Protein AF-D9CGJ3-F1 (afdb_monomer_lite)

Organism: NCBI:txid795323

Secondary structure (DSSP, 8-state):
---------EEEEEEEEEEGGGTEEEEEEESSHHHHHHHHTSGGGT--S--EEEEEEEEEE-HHHHHHHHHHHHHHHHHTT-EEE-TTSPBP-GGG--HHHHHHHHHSPP----

Structure (mmCIF, N/CA/C/O backbone):
data_AF-D9CGJ3-F1
#
_entry.id   AF-D9CGJ3-F1
#
loop_
_atom_site.group_PDB
_atom_site.id
_atom_site.type_symbol
_atom_site.label_atom_id
_atom_site.label_alt_id
_atom_site.label_comp_id
_atom_site.label_asym_id
_atom_site.label_entity_id
_atom_site.label_seq_id
_atom_site.pdbx_PDB_ins_code
_atom_site.Cartn_x
_atom_site.Cartn_y
_atom_site.Cartn_z
_atom_site.occupancy
_atom_site.B_iso_or_equiv
_atom_site.auth_seq_id
_atom_site.auth_comp_id
_atom_site.auth_asym_id
_atom_site.auth_atom_id
_atom_site.pdbx_PDB_model_num
ATOM 1 N N . MET A 1 1 ? 3.063 17.540 -21.646 1.00 38.72 1 MET A N 1
ATOM 2 C CA . MET A 1 1 ? 3.500 17.102 -20.303 1.00 38.72 1 MET A CA 1
ATOM 3 C C . MET A 1 1 ? 3.580 15.590 -20.334 1.00 38.72 1 MET A C 1
ATOM 5 O O . MET A 1 1 ? 2.540 14.951 -20.397 1.00 38.72 1 MET A O 1
ATOM 9 N N . GLY A 1 2 ? 4.782 15.025 -20.447 1.00 41.25 2 GLY A N 1
ATOM 10 C CA . GLY A 1 2 ? 4.941 13.572 -20.467 1.00 41.25 2 GLY A CA 1
ATOM 11 C C . GLY A 1 2 ? 4.660 13.014 -19.078 1.00 41.25 2 GLY A C 1
ATOM 12 O O . GLY A 1 2 ? 5.292 13.446 -18.118 1.00 41.25 2 GLY A O 1
ATOM 13 N N . TYR A 1 3 ? 3.716 12.081 -18.968 1.00 48.19 3 TYR A N 1
ATOM 14 C CA . TYR A 1 3 ? 3.612 11.197 -17.810 1.00 48.19 3 TYR A CA 1
ATOM 15 C C . TYR A 1 3 ? 4.835 10.272 -17.839 1.00 48.19 3 TYR A C 1
ATOM 17 O O . TYR A 1 3 ? 4.793 9.177 -18.393 1.00 48.19 3 TYR A O 1
ATOM 25 N N . GLY A 1 4 ? 5.973 10.779 -17.368 1.00 53.62 4 GLY A N 1
ATOM 26 C CA . GLY A 1 4 ? 7.198 10.008 -17.252 1.00 53.62 4 GLY A CA 1
ATOM 27 C C . GLY A 1 4 ? 7.084 9.135 -16.020 1.00 53.62 4 GLY A C 1
ATOM 28 O O . GLY A 1 4 ? 7.260 9.636 -14.914 1.00 53.62 4 GLY A O 1
ATOM 29 N N . TRP A 1 5 ? 6.765 7.857 -16.215 1.00 58.47 5 TRP A N 1
ATOM 30 C CA . TRP A 1 5 ? 7.077 6.843 -15.215 1.00 58.47 5 TRP A CA 1
ATOM 31 C C . TRP A 1 5 ? 8.525 7.028 -14.786 1.00 58.47 5 TRP A C 1
ATOM 33 O O . TRP A 1 5 ? 9.410 7.213 -15.630 1.00 58.47 5 TRP A O 1
ATOM 43 N N . ASP A 1 6 ? 8.757 7.017 -13.479 1.00 68.44 6 ASP A N 1
ATOM 44 C CA . ASP A 1 6 ? 10.107 7.088 -12.963 1.00 68.44 6 ASP A CA 1
ATOM 45 C C . ASP A 1 6 ? 10.826 5.763 -13.258 1.00 68.44 6 ASP A C 1
ATOM 47 O O . ASP A 1 6 ? 10.720 4.780 -12.518 1.00 68.44 6 ASP A O 1
ATOM 51 N N . ASN A 1 7 ? 11.539 5.747 -14.385 1.00 80.31 7 ASN A N 1
ATOM 52 C CA . ASN A 1 7 ? 12.366 4.628 -14.831 1.00 80.31 7 ASN A CA 1
ATOM 53 C C . ASN A 1 7 ? 13.669 4.507 -14.020 1.00 80.31 7 ASN A C 1
ATOM 55 O O . ASN A 1 7 ? 14.497 3.652 -14.326 1.00 80.31 7 ASN A O 1
ATOM 59 N N . GLU A 1 8 ? 13.888 5.353 -13.008 1.00 90.62 8 GLU A N 1
ATOM 60 C CA . GLU A 1 8 ? 15.032 5.211 -12.118 1.00 90.62 8 GLU A CA 1
ATOM 61 C C . GLU A 1 8 ? 14.837 4.009 -11.189 1.00 90.62 8 GLU A C 1
ATOM 63 O O . GLU A 1 8 ? 13.850 3.893 -10.448 1.00 90.62 8 GLU A O 1
ATOM 68 N N . VAL A 1 9 ? 15.831 3.126 -11.217 1.00 93.50 9 VAL A N 1
ATOM 69 C CA . VAL A 1 9 ? 15.968 2.024 -10.274 1.00 93.50 9 VAL A CA 1
ATOM 70 C C . VAL A 1 9 ? 16.476 2.583 -8.949 1.00 93.50 9 VAL A C 1
ATOM 72 O O . VAL A 1 9 ? 17.584 3.110 -8.868 1.00 93.50 9 VAL A O 1
ATOM 75 N N . ARG A 1 10 ? 15.663 2.465 -7.899 1.00 95.06 10 ARG A N 1
ATOM 76 C CA . ARG A 1 10 ? 16.000 2.915 -6.542 1.00 95.06 10 ARG A CA 1
ATOM 77 C C . ARG A 1 10 ? 15.271 2.082 -5.497 1.00 95.06 10 ARG A C 1
ATOM 79 O O . ARG A 1 10 ? 14.408 1.279 -5.838 1.00 95.06 10 ARG A O 1
ATOM 86 N N . ASP A 1 11 ? 15.614 2.278 -4.227 1.00 97.62 11 ASP A N 1
ATOM 87 C CA . ASP A 1 11 ? 14.884 1.657 -3.124 1.00 97.62 11 ASP A CA 1
ATOM 88 C C . ASP A 1 11 ? 13.426 2.126 -3.111 1.00 97.62 11 ASP A C 1
ATOM 90 O O . ASP A 1 11 ? 13.131 3.312 -2.923 1.00 97.62 11 ASP A O 1
ATOM 94 N N . ARG A 1 12 ? 12.511 1.175 -3.282 1.00 97.56 12 ARG A N 1
ATOM 95 C CA . ARG A 1 12 ? 11.069 1.387 -3.184 1.00 97.56 12 ARG A CA 1
ATOM 96 C C . ARG A 1 12 ? 10.488 0.425 -2.168 1.00 97.56 12 ARG A C 1
ATOM 98 O O . ARG A 1 12 ? 10.947 -0.703 -2.013 1.00 97.56 12 ARG A O 1
ATOM 105 N N . TYR A 1 13 ? 9.469 0.889 -1.463 1.00 98.19 13 TYR A N 1
ATOM 106 C CA . TYR A 1 13 ? 8.887 0.182 -0.335 1.00 98.19 13 TYR A CA 1
ATOM 107 C C . TYR A 1 13 ? 7.390 0.019 -0.530 1.00 98.19 13 TYR A C 1
ATOM 109 O O . TYR A 1 13 ? 6.729 0.979 -0.924 1.00 98.19 13 TYR A O 1
ATOM 117 N N . ILE A 1 14 ? 6.853 -1.146 -0.163 1.00 98.31 14 ILE A N 1
ATOM 118 C CA . ILE A 1 14 ? 5.412 -1.327 0.046 1.00 98.31 14 ILE A CA 1
ATOM 119 C C . ILE A 1 14 ? 5.109 -1.163 1.528 1.00 98.31 14 ILE A C 1
ATOM 121 O O . ILE A 1 14 ? 5.775 -1.753 2.386 1.00 98.31 14 ILE A O 1
ATOM 125 N N . TYR A 1 15 ? 4.073 -0.387 1.827 1.00 98.00 15 TYR A N 1
ATOM 126 C CA . TYR A 1 15 ? 3.523 -0.253 3.165 1.00 98.00 15 TYR A CA 1
ATOM 127 C C . TYR A 1 15 ? 2.013 -0.503 3.177 1.00 98.00 15 TYR A C 1
ATOM 129 O O . TYR A 1 15 ? 1.301 -0.238 2.206 1.00 98.00 15 TYR A O 1
ATOM 137 N N . LEU A 1 16 ? 1.540 -1.001 4.315 1.00 97.88 16 LEU A N 1
ATOM 138 C CA . LEU A 1 16 ? 0.144 -1.260 4.632 1.00 97.88 16 LEU A CA 1
ATOM 139 C C . LEU A 1 16 ? -0.321 -0.278 5.705 1.00 97.88 16 LEU A C 1
ATOM 141 O O . LEU A 1 16 ? 0.425 0.006 6.643 1.00 97.88 16 LEU A O 1
ATOM 145 N N . LEU A 1 17 ? -1.559 0.199 5.595 1.00 96.56 17 LEU A N 1
ATOM 146 C CA . LEU A 1 17 ? -2.282 0.877 6.671 1.00 96.56 17 LEU A CA 1
ATOM 147 C C . LEU A 1 17 ? -3.535 0.053 6.981 1.00 96.56 17 LEU A C 1
ATOM 149 O O . LEU A 1 17 ? -4.477 0.053 6.188 1.00 96.56 17 LEU A O 1
ATOM 153 N N . ALA A 1 18 ? -3.534 -0.680 8.094 1.00 96.69 18 ALA A N 1
ATOM 154 C CA . ALA A 1 18 ? -4.659 -1.528 8.479 1.00 96.69 18 ALA A CA 1
ATOM 155 C C . ALA A 1 18 ? -5.634 -0.795 9.406 1.00 96.69 18 ALA A C 1
ATOM 157 O O . ALA A 1 18 ? -5.25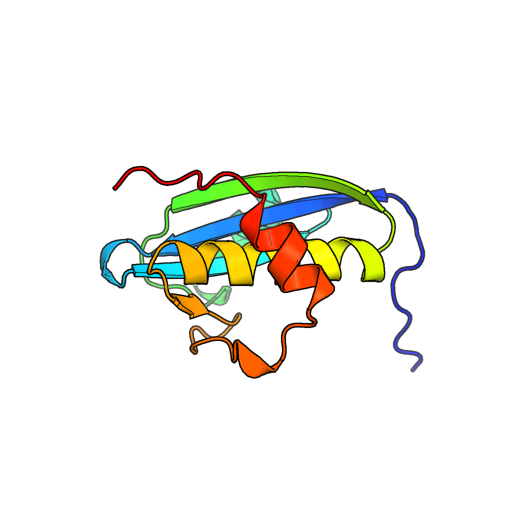9 -0.335 10.485 1.00 96.69 18 ALA A O 1
ATOM 158 N N . PHE A 1 19 ? -6.898 -0.745 8.998 1.00 95.38 19 PHE A N 1
ATOM 159 C CA . PHE A 1 19 ? -8.022 -0.170 9.730 1.00 95.38 19 PHE A CA 1
ATOM 160 C C . PHE A 1 19 ? -8.831 -1.302 10.370 1.00 95.38 19 PHE A C 1
ATOM 162 O O . PHE A 1 19 ? -9.777 -1.833 9.780 1.00 95.38 19 PHE A O 1
ATOM 169 N N . ALA A 1 20 ? -8.430 -1.705 11.579 1.00 92.75 20 ALA A N 1
ATOM 170 C CA . ALA A 1 20 ? -8.910 -2.941 12.200 1.00 92.75 20 ALA A CA 1
ATOM 171 C C . ALA A 1 20 ? -10.425 -2.987 12.425 1.00 92.75 20 ALA A C 1
ATOM 173 O O . ALA A 1 20 ? -11.058 -3.987 12.096 1.00 92.75 20 ALA A O 1
ATOM 174 N N . ALA A 1 21 ? -11.020 -1.881 12.878 1.00 92.44 21 ALA A N 1
ATOM 175 C CA . ALA A 1 21 ? -12.461 -1.794 13.116 1.00 92.44 21 ALA A CA 1
ATOM 176 C C . ALA A 1 21 ? -13.306 -2.051 11.852 1.00 92.44 21 ALA A C 1
ATOM 178 O O . ALA A 1 21 ? -14.437 -2.514 11.955 1.00 92.44 21 ALA A O 1
ATOM 179 N N . LYS A 1 22 ? -12.757 -1.768 10.663 1.00 93.88 22 LYS A N 1
ATOM 180 C CA . LYS A 1 22 ? -13.450 -1.896 9.371 1.00 93.88 22 LYS A CA 1
ATOM 181 C C . LYS A 1 22 ? -13.000 -3.116 8.562 1.00 93.88 22 LYS A C 1
ATOM 183 O O . LYS A 1 22 ? -13.545 -3.355 7.490 1.00 93.88 22 LYS A O 1
ATOM 188 N N . ARG A 1 23 ? -11.992 -3.867 9.035 1.00 95.50 23 ARG A N 1
ATOM 189 C CA . ARG A 1 23 ? -11.283 -4.912 8.265 1.00 95.50 23 ARG A CA 1
ATOM 190 C C . ARG A 1 23 ? -10.847 -4.430 6.873 1.00 95.50 23 ARG A C 1
ATOM 192 O O . ARG A 1 23 ? -10.994 -5.134 5.872 1.00 95.50 23 ARG A O 1
ATOM 199 N N . GLN A 1 24 ? -10.310 -3.213 6.813 1.00 96.94 24 GLN A N 1
ATOM 200 C CA . GLN A 1 24 ? -9.831 -2.579 5.583 1.00 96.94 24 GLN A CA 1
ATOM 201 C C . GLN A 1 24 ? -8.318 -2.367 5.625 1.00 96.94 24 GLN A C 1
ATOM 203 O O . GLN A 1 24 ? -7.763 -2.088 6.688 1.00 96.94 24 GLN A O 1
ATOM 208 N N . VAL A 1 25 ? -7.646 -2.471 4.476 1.00 97.69 25 VAL A N 1
ATOM 209 C CA . VAL A 1 25 ? -6.216 -2.147 4.351 1.00 97.69 25 VAL A CA 1
ATOM 210 C C . VAL A 1 25 ? -5.972 -1.261 3.141 1.00 97.69 25 VAL A C 1
ATOM 212 O O . VAL A 1 25 ? -6.298 -1.628 2.014 1.00 97.69 25 VAL A O 1
ATOM 215 N N . TYR A 1 26 ? -5.328 -0.119 3.357 1.00 97.56 26 TYR A N 1
ATOM 216 C CA . TYR A 1 26 ? -4.716 0.631 2.267 1.00 97.56 26 TYR A CA 1
ATOM 217 C C . TYR A 1 26 ? -3.319 0.070 1.980 1.00 97.56 26 TYR A C 1
ATOM 219 O O . TYR A 1 26 ? -2.511 -0.086 2.897 1.00 97.56 26 TYR A O 1
ATOM 227 N N . VAL A 1 27 ? -3.032 -0.202 0.707 1.00 98.12 27 VAL A N 1
ATOM 228 C CA . VAL A 1 27 ? -1.712 -0.631 0.218 1.00 98.12 27 VAL A CA 1
ATOM 229 C C . VAL A 1 27 ? -1.143 0.483 -0.645 1.00 98.12 27 VAL A C 1
ATOM 231 O O . VAL A 1 27 ? -1.800 0.911 -1.600 1.00 98.12 27 VAL A O 1
ATOM 234 N N . GLY A 1 28 ? 0.069 0.931 -0.330 1.00 96.50 28 GLY A N 1
ATOM 235 C CA . GLY A 1 28 ? 0.759 1.929 -1.137 1.00 96.50 28 GLY A CA 1
ATOM 236 C C . GLY A 1 28 ? 2.256 1.692 -1.233 1.00 96.50 28 GLY A C 1
ATOM 237 O O . GLY A 1 28 ? 2.854 1.024 -0.389 1.00 96.50 28 GLY A O 1
ATOM 238 N N . GLN A 1 29 ? 2.851 2.302 -2.253 1.00 96.50 29 GLN A N 1
ATOM 239 C CA . GLN A 1 29 ? 4.294 2.339 -2.458 1.00 96.50 29 GLN A CA 1
ATOM 240 C C . GLN A 1 29 ? 4.894 3.735 -2.217 1.00 96.50 29 GLN A C 1
ATOM 242 O O . GLN A 1 29 ? 4.198 4.755 -2.275 1.00 96.50 29 GLN A O 1
ATOM 247 N N . SER A 1 30 ? 6.170 3.789 -1.832 1.00 96.25 30 SER A N 1
ATOM 248 C CA . SER A 1 30 ? 6.932 5.033 -1.646 1.00 96.25 30 SER A CA 1
ATOM 249 C C . SER A 1 30 ? 8.434 4.753 -1.626 1.00 96.25 30 SER A C 1
ATOM 251 O O . SER A 1 30 ? 8.862 3.683 -1.204 1.00 96.25 30 SER A O 1
ATOM 253 N N . VAL A 1 31 ? 9.237 5.750 -1.987 1.00 96.50 31 VAL A N 1
ATOM 254 C CA . VAL A 1 31 ? 10.699 5.767 -1.763 1.00 96.50 31 VAL A CA 1
ATOM 255 C C . VAL A 1 31 ? 11.059 6.189 -0.327 1.00 96.50 31 VAL A C 1
ATOM 257 O O . VAL A 1 31 ? 12.151 5.925 0.156 1.00 96.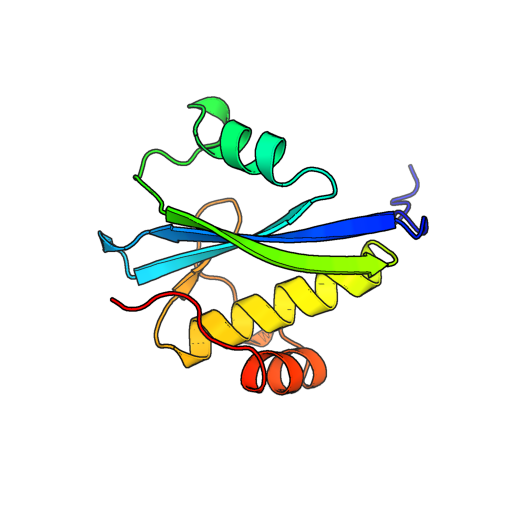50 31 VAL A O 1
ATOM 260 N N . ASP A 1 32 ? 10.113 6.825 0.375 1.00 96.69 32 ASP A N 1
ATOM 261 C CA . ASP A 1 32 ? 10.201 7.212 1.789 1.00 96.69 32 ASP A CA 1
ATOM 262 C C . ASP A 1 32 ? 8.865 6.862 2.477 1.00 96.69 32 ASP A C 1
ATOM 264 O O . ASP A 1 32 ? 7.925 7.678 2.498 1.00 96.69 32 ASP A O 1
ATOM 268 N N . PRO A 1 33 ? 8.699 5.613 2.953 1.00 96.25 33 PRO A N 1
ATOM 269 C CA . PRO A 1 33 ? 7.440 5.162 3.538 1.00 96.25 33 PRO A CA 1
ATOM 270 C C . PRO A 1 33 ? 7.143 5.871 4.861 1.00 96.25 33 PRO A C 1
ATOM 272 O O . PRO A 1 33 ? 5.990 6.198 5.125 1.00 96.25 33 PRO A O 1
ATOM 275 N N . ILE A 1 34 ? 8.160 6.197 5.666 1.00 95.00 34 ILE A N 1
ATOM 276 C CA . ILE A 1 34 ? 7.973 6.849 6.969 1.00 95.00 34 ILE A CA 1
ATOM 277 C C . ILE A 1 34 ? 7.362 8.238 6.796 1.00 95.00 34 ILE A C 1
ATOM 279 O O . ILE A 1 34 ? 6.379 8.573 7.466 1.00 95.00 34 ILE A O 1
ATOM 283 N N . ARG A 1 35 ? 7.891 9.047 5.870 1.00 95.81 35 ARG A N 1
ATOM 284 C CA . ARG A 1 35 ? 7.312 10.358 5.550 1.00 95.81 35 ARG A CA 1
ATOM 285 C C . ARG A 1 35 ? 5.895 10.224 5.002 1.00 95.81 35 ARG A C 1
ATOM 287 O O . ARG A 1 35 ? 5.019 10.993 5.400 1.00 95.81 35 ARG A O 1
ATOM 294 N N . ARG A 1 36 ? 5.645 9.246 4.123 1.00 94.69 36 ARG A N 1
ATOM 295 C CA . ARG A 1 36 ? 4.325 9.048 3.506 1.00 94.69 36 ARG A CA 1
ATOM 296 C C . ARG A 1 36 ? 3.272 8.604 4.524 1.00 94.69 36 ARG A C 1
ATOM 298 O O . ARG A 1 36 ? 2.207 9.212 4.584 1.00 94.69 36 ARG A O 1
ATOM 305 N N . ILE A 1 37 ? 3.593 7.651 5.395 1.00 94.62 37 ILE A N 1
ATOM 306 C CA . ILE A 1 37 ? 2.738 7.210 6.508 1.00 94.62 37 ILE A CA 1
ATOM 307 C C . ILE A 1 37 ? 2.410 8.385 7.438 1.00 94.62 37 ILE A C 1
ATOM 309 O O . ILE A 1 37 ? 1.253 8.578 7.808 1.00 94.62 37 ILE A O 1
ATOM 313 N N . LYS A 1 38 ? 3.402 9.220 7.783 1.00 92.69 38 LYS A N 1
ATOM 314 C CA . LYS A 1 38 ? 3.167 10.437 8.580 1.00 92.69 38 LYS A CA 1
ATOM 315 C C . LYS A 1 38 ? 2.229 11.421 7.879 1.00 92.69 38 LYS A C 1
ATOM 317 O O . LYS A 1 38 ? 1.441 12.071 8.556 1.00 92.69 38 LYS A O 1
ATOM 322 N N . SER A 1 39 ? 2.303 11.541 6.551 1.00 92.19 39 SER A N 1
ATOM 323 C CA . SER A 1 39 ? 1.418 12.434 5.792 1.00 92.19 39 SER A CA 1
ATOM 324 C C . SER A 1 39 ? -0.048 11.996 5.835 1.00 92.19 39 SER A C 1
ATOM 326 O O . SER A 1 39 ? -0.914 12.855 5.953 1.00 92.19 39 SER A O 1
ATOM 328 N N . HIS A 1 40 ? -0.313 10.684 5.854 1.00 90.69 40 HIS A N 1
ATOM 329 C CA . HIS A 1 40 ? -1.668 10.131 5.976 1.00 90.69 40 HIS A CA 1
ATOM 330 C C . HIS A 1 40 ? -2.322 10.432 7.326 1.00 90.69 40 HIS A C 1
ATOM 332 O O . HIS A 1 40 ? -3.533 10.566 7.387 1.00 90.69 40 HIS A O 1
ATOM 338 N N . ARG A 1 41 ? -1.531 10.594 8.397 1.00 86.88 41 ARG A N 1
ATOM 339 C CA . ARG A 1 41 ? -2.037 10.951 9.739 1.00 86.88 41 ARG A CA 1
ATOM 340 C C . ARG A 1 41 ? -2.444 12.415 9.885 1.00 86.88 41 ARG A C 1
ATOM 342 O O . ARG A 1 41 ? -3.010 12.789 10.906 1.00 86.88 41 ARG A O 1
ATOM 349 N N . ARG A 1 42 ? -2.049 13.280 8.949 1.00 86.50 42 ARG A N 1
ATOM 350 C CA . ARG A 1 42 ? -2.414 14.700 9.009 1.00 86.50 42 ARG A CA 1
ATOM 351 C C . ARG A 1 42 ? -3.867 14.850 8.554 1.00 86.50 42 ARG A C 1
ATOM 353 O O . ARG A 1 42 ? -4.269 14.092 7.679 1.00 86.50 42 ARG A O 1
ATOM 360 N N . PRO A 1 43 ? -4.608 15.876 9.012 1.00 77.25 43 PRO A N 1
ATOM 361 C CA . PRO A 1 43 ? -5.955 16.151 8.498 1.00 77.25 43 PRO A CA 1
ATOM 362 C C . PRO A 1 43 ? -5.994 16.281 6.966 1.00 77.25 43 PRO A C 1
ATOM 364 O O . PRO A 1 43 ? -6.912 15.811 6.309 1.00 77.25 43 PRO A O 1
ATOM 367 N N . SER A 1 44 ? -4.932 16.832 6.364 1.00 77.56 44 SER A N 1
ATOM 368 C CA . SER A 1 44 ? -4.788 16.925 4.904 1.00 77.56 44 SER A CA 1
ATOM 369 C C . SER A 1 44 ? -4.551 15.581 4.198 1.00 77.56 44 SER A C 1
ATOM 371 O O . SER A 1 44 ? -4.541 15.533 2.974 1.00 77.56 44 SER A O 1
ATOM 373 N N . GLY A 1 45 ? -4.259 14.517 4.948 1.00 70.69 45 GLY A N 1
ATOM 374 C CA . GLY A 1 45 ? -4.073 13.153 4.458 1.00 70.69 45 GLY A CA 1
ATOM 375 C C . GLY A 1 45 ? -5.385 12.394 4.257 1.00 70.69 45 GLY A C 1
ATOM 376 O O . GLY A 1 45 ? -5.364 11.367 3.590 1.00 70.69 45 GLY A O 1
ATOM 377 N N . GLY A 1 46 ? -6.503 12.906 4.787 1.00 76.81 46 GLY A N 1
ATOM 378 C CA . GLY A 1 46 ? -7.849 12.383 4.533 1.00 76.81 46 GLY A CA 1
ATOM 379 C C . GLY A 1 46 ? -8.217 11.099 5.282 1.00 76.81 46 GLY A C 1
ATOM 380 O O . GLY A 1 46 ? -9.261 10.523 4.990 1.00 76.81 46 GLY A O 1
ATOM 381 N N . TRP A 1 47 ? -7.390 10.648 6.230 1.00 85.38 47 TRP A N 1
ATOM 382 C CA . TRP A 1 47 ? -7.662 9.468 7.052 1.00 85.38 47 TRP A CA 1
ATOM 383 C C . TRP A 1 47 ? -7.905 9.874 8.505 1.00 85.38 47 TRP A C 1
ATOM 385 O O . TRP A 1 47 ? -6.956 10.120 9.249 1.00 85.38 47 TRP A O 1
ATOM 395 N N . ASP A 1 48 ? -9.175 9.920 8.904 1.00 81.38 48 ASP A N 1
ATOM 396 C CA . ASP A 1 48 ? -9.573 10.261 10.278 1.00 81.38 48 ASP A CA 1
ATOM 397 C C . ASP A 1 48 ? -9.573 9.041 11.215 1.00 81.38 48 ASP A C 1
ATOM 399 O O . ASP A 1 48 ? -9.455 9.178 12.434 1.00 81.38 48 ASP A O 1
ATOM 403 N N . ASP A 1 49 ? -9.675 7.831 10.660 1.00 87.31 49 ASP A N 1
ATOM 404 C CA . ASP A 1 49 ? -9.671 6.597 11.442 1.00 87.31 49 ASP A CA 1
ATOM 405 C C . ASP A 1 49 ? -8.253 6.19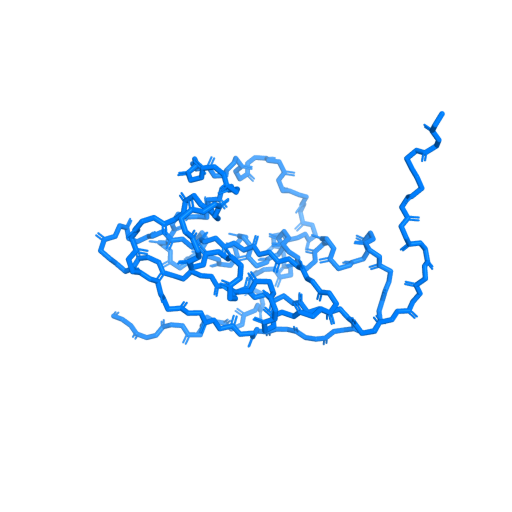9 11.894 1.00 87.31 49 ASP A C 1
ATOM 407 O O . ASP A 1 49 ? -7.285 6.327 11.133 1.00 87.31 49 ASP A O 1
ATOM 411 N N . PRO A 1 50 ? -8.104 5.617 13.099 1.00 90.75 50 PRO A N 1
ATOM 412 C CA . PRO A 1 50 ? -6.838 5.041 13.523 1.00 90.75 50 PRO A CA 1
ATOM 413 C C . PRO A 1 50 ? -6.458 3.843 12.642 1.00 90.75 50 PRO A C 1
ATOM 415 O O . PRO A 1 50 ? -7.271 2.957 12.372 1.00 90.75 50 PRO A O 1
ATOM 418 N N . PHE A 1 51 ? -5.184 3.785 12.254 1.00 94.25 51 PHE A N 1
ATOM 419 C CA . PHE A 1 51 ? -4.619 2.680 11.482 1.00 94.25 51 PHE A CA 1
ATOM 420 C C . PHE A 1 51 ? -3.297 2.175 12.061 1.00 94.25 51 PHE A C 1
ATOM 422 O O . PHE A 1 51 ? -2.519 2.930 12.655 1.00 94.25 51 PHE A O 1
ATOM 429 N N . LEU A 1 52 ? -3.016 0.894 11.817 1.00 95.19 52 LEU A N 1
ATOM 430 C CA . LEU A 1 52 ? -1.737 0.246 12.095 1.00 95.19 52 LEU A CA 1
ATOM 431 C C . LEU A 1 52 ? -0.858 0.292 10.834 1.00 95.19 52 LEU A C 1
ATOM 433 O O . LEU A 1 52 ? -1.178 -0.385 9.853 1.00 95.19 52 LEU A O 1
ATOM 437 N N . PRO A 1 53 ? 0.217 1.102 10.811 1.00 95.88 53 PRO A N 1
ATOM 438 C CA . PRO A 1 53 ? 1.119 1.158 9.672 1.00 95.88 53 PRO A CA 1
ATOM 439 C C . PRO A 1 53 ? 2.185 0.061 9.746 1.00 95.88 53 PRO A C 1
ATOM 441 O O . PRO A 1 53 ? 2.765 -0.167 10.807 1.00 95.88 53 PRO A O 1
ATOM 444 N N . LEU A 1 54 ? 2.511 -0.549 8.609 1.00 96.56 54 LEU A N 1
ATOM 445 C CA . LEU A 1 54 ? 3.599 -1.520 8.509 1.00 96.56 54 LEU A CA 1
ATOM 446 C C . LEU A 1 54 ? 4.285 -1.439 7.144 1.00 96.56 54 LEU A C 1
ATOM 448 O O . LEU A 1 54 ? 3.613 -1.428 6.119 1.00 96.56 54 LEU A O 1
ATOM 452 N N . VAL A 1 55 ? 5.618 -1.414 7.120 1.00 97.69 55 VAL A N 1
ATOM 453 C CA . VAL A 1 55 ? 6.399 -1.609 5.887 1.00 97.69 55 VAL A CA 1
ATOM 454 C C . VAL A 1 55 ? 6.619 -3.105 5.709 1.00 97.69 55 VAL A C 1
ATOM 456 O O . VAL A 1 55 ? 7.129 -3.756 6.615 1.00 97.69 55 VAL A O 1
ATOM 459 N N . VAL A 1 56 ? 6.215 -3.646 4.563 1.00 97.25 56 VAL A N 1
ATOM 460 C CA . VAL A 1 56 ? 6.149 -5.100 4.328 1.00 97.25 56 VAL A CA 1
ATOM 461 C C . VAL A 1 56 ? 7.062 -5.580 3.210 1.00 97.25 56 VAL A C 1
ATOM 463 O O . VAL A 1 56 ? 7.294 -6.777 3.062 1.00 97.25 56 VAL A O 1
ATOM 466 N N . HIS A 1 57 ? 7.580 -4.657 2.405 1.00 96.44 57 HIS A N 1
ATOM 467 C CA . HIS A 1 57 ? 8.439 -4.994 1.284 1.00 96.44 57 HIS A CA 1
ATOM 468 C C . HIS A 1 57 ? 9.403 -3.851 0.984 1.00 96.44 57 HIS A C 1
ATOM 470 O O . HIS A 1 57 ? 9.038 -2.682 1.133 1.00 96.44 57 HIS A O 1
ATOM 476 N N . ARG A 1 58 ? 10.606 -4.202 0.535 1.00 97.25 58 ARG A N 1
ATOM 477 C CA . ARG A 1 58 ? 11.613 -3.299 -0.022 1.00 97.25 58 ARG A CA 1
ATOM 478 C C . ARG A 1 58 ? 12.212 -3.994 -1.233 1.00 97.25 58 ARG A C 1
ATOM 480 O O . ARG A 1 58 ? 12.610 -5.146 -1.110 1.00 97.25 58 ARG A O 1
ATOM 487 N N . GLU A 1 59 ? 12.306 -3.278 -2.341 1.00 96.62 59 GLU A N 1
ATOM 488 C CA . GLU A 1 59 ? 12.914 -3.772 -3.572 1.00 96.62 59 GLU A CA 1
ATOM 489 C C . GLU A 1 59 ? 13.656 -2.633 -4.273 1.00 96.62 59 GLU A C 1
ATOM 491 O O . GLU A 1 59 ? 13.209 -1.480 -4.239 1.00 96.62 59 GLU A O 1
ATOM 496 N N . GLN A 1 60 ? 14.779 -2.948 -4.915 1.00 97.06 60 GLN A N 1
ATOM 497 C CA . GLN A 1 60 ? 15.498 -1.990 -5.748 1.00 97.06 60 GLN A CA 1
ATOM 498 C C . GLN A 1 60 ? 14.988 -2.116 -7.185 1.00 97.06 60 GLN A C 1
ATOM 500 O O . GLN A 1 60 ? 15.409 -2.992 -7.933 1.00 97.06 60 GLN A O 1
ATOM 505 N N . CYS A 1 61 ? 14.054 -1.250 -7.570 1.00 95.44 61 CYS A N 1
ATOM 506 C CA . CYS A 1 61 ? 13.337 -1.392 -8.836 1.00 95.44 61 CYS A CA 1
ATOM 507 C C . CYS A 1 61 ? 12.799 -0.056 -9.363 1.00 95.44 61 CYS A C 1
ATOM 509 O O . CYS A 1 61 ? 12.914 0.999 -8.725 1.00 95.44 61 CYS A O 1
ATOM 511 N N . THR A 1 62 ? 12.226 -0.096 -10.560 1.00 95.00 62 THR A N 1
ATOM 512 C CA . THR A 1 62 ? 11.485 1.012 -11.170 1.00 95.00 62 THR A CA 1
ATOM 513 C C . THR A 1 62 ? 10.099 1.177 -10.545 1.00 95.00 62 THR A C 1
ATOM 515 O O . THR A 1 62 ? 9.600 0.320 -9.810 1.00 95.00 62 THR A O 1
ATOM 518 N N . GLU A 1 63 ? 9.439 2.296 -10.841 1.00 92.56 63 GLU A N 1
ATOM 519 C CA . GLU A 1 63 ? 8.070 2.525 -10.375 1.00 92.56 63 GLU A CA 1
ATOM 520 C C . GLU A 1 63 ? 7.066 1.509 -10.949 1.00 92.56 63 GLU A C 1
ATOM 522 O O . GLU A 1 63 ? 6.161 1.057 -10.246 1.00 92.56 63 GLU A O 1
ATOM 527 N N . ALA A 1 64 ? 7.244 1.113 -12.211 1.00 91.12 64 ALA A N 1
ATOM 528 C CA . ALA A 1 64 ? 6.374 0.140 -12.863 1.00 91.12 64 ALA A CA 1
ATOM 529 C C . ALA A 1 64 ? 6.476 -1.247 -12.208 1.00 91.12 64 ALA A C 1
ATOM 531 O O . ALA A 1 64 ? 5.464 -1.919 -12.019 1.00 91.12 64 ALA A O 1
ATOM 532 N N . GLU A 1 65 ? 7.686 -1.655 -11.821 1.00 92.38 65 GLU A N 1
ATOM 533 C CA . GLU A 1 65 ? 7.927 -2.939 -11.160 1.00 92.38 65 GLU A CA 1
ATOM 534 C C . GLU A 1 65 ? 7.351 -2.963 -9.743 1.00 92.38 65 GLU A C 1
ATOM 536 O O . GLU A 1 65 ? 6.647 -3.909 -9.391 1.00 92.38 65 GLU A O 1
ATOM 541 N N . ILE A 1 66 ? 7.565 -1.916 -8.932 1.00 95.44 66 ILE A N 1
ATOM 542 C CA . ILE A 1 66 ? 7.013 -1.896 -7.566 1.00 95.44 66 ILE A CA 1
ATOM 543 C C . ILE A 1 66 ? 5.476 -1.870 -7.561 1.00 95.44 66 ILE A C 1
ATOM 545 O O . ILE A 1 66 ? 4.851 -2.389 -6.635 1.00 95.44 66 ILE A O 1
ATOM 549 N N . MET A 1 67 ? 4.846 -1.316 -8.601 1.00 94.38 67 MET A N 1
ATOM 550 C CA . MET A 1 67 ? 3.388 -1.321 -8.744 1.00 94.38 67 MET A CA 1
ATOM 551 C C . MET A 1 67 ? 2.826 -2.749 -8.845 1.00 94.38 67 MET A C 1
ATOM 553 O O . MET A 1 67 ? 1.749 -3.025 -8.314 1.00 94.38 67 MET A O 1
ATOM 557 N N . ASP A 1 68 ? 3.566 -3.688 -9.440 1.00 93.94 68 ASP A N 1
ATOM 558 C CA . ASP A 1 68 ? 3.165 -5.098 -9.448 1.00 93.94 68 ASP A CA 1
ATOM 559 C C . ASP A 1 68 ? 3.192 -5.728 -8.056 1.00 93.94 68 ASP A C 1
ATOM 561 O O . ASP A 1 68 ? 2.316 -6.531 -7.720 1.00 93.94 68 ASP A O 1
ATOM 565 N N . PHE A 1 69 ? 4.139 -5.323 -7.210 1.00 96.31 69 PHE A N 1
ATOM 566 C CA . PHE A 1 69 ? 4.144 -5.721 -5.805 1.00 96.31 69 PHE A CA 1
ATOM 567 C C . PHE A 1 69 ? 2.989 -5.080 -5.033 1.00 96.31 69 PHE A C 1
ATOM 569 O O . PHE A 1 69 ? 2.360 -5.761 -4.225 1.00 96.31 69 PHE A O 1
ATOM 576 N N . GLU A 1 70 ? 2.652 -3.815 -5.296 1.00 97.44 70 GLU A N 1
ATOM 577 C CA . GLU A 1 70 ? 1.479 -3.159 -4.701 1.00 97.44 70 GLU A CA 1
ATOM 578 C C . GLU A 1 70 ? 0.193 -3.942 -5.014 1.00 97.44 70 GLU A C 1
ATOM 580 O O . GLU A 1 70 ? -0.602 -4.238 -4.118 1.00 97.44 70 GLU A O 1
ATOM 585 N N . TYR A 1 71 ? 0.012 -4.354 -6.270 1.00 97.56 71 TYR A N 1
ATOM 586 C CA . TYR A 1 71 ? -1.109 -5.1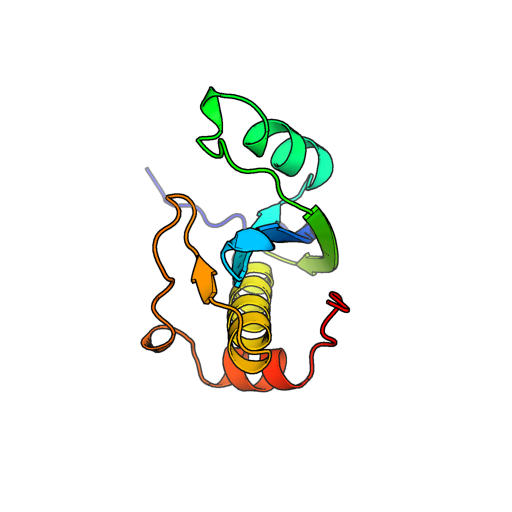92 -6.692 1.00 97.56 71 TYR A CA 1
ATOM 587 C C . TYR A 1 71 ? -1.091 -6.589 -6.064 1.00 97.56 71 TYR A C 1
ATOM 589 O O . TYR A 1 71 ? -2.140 -7.071 -5.629 1.00 97.56 71 TYR A O 1
ATOM 597 N N . ALA A 1 72 ? 0.077 -7.222 -5.954 1.00 97.94 72 ALA A N 1
ATOM 598 C CA . ALA A 1 72 ? 0.211 -8.504 -5.268 1.00 97.94 72 ALA A CA 1
ATOM 599 C C . ALA A 1 72 ? -0.181 -8.407 -3.786 1.00 97.94 72 ALA A C 1
ATOM 601 O O . ALA A 1 72 ? -0.907 -9.260 -3.276 1.00 97.94 72 ALA A O 1
ATOM 602 N N . TRP A 1 73 ? 0.214 -7.331 -3.104 1.00 98.31 73 TRP A N 1
ATOM 603 C CA . TRP A 1 73 ? -0.181 -7.081 -1.719 1.00 98.31 73 TRP A CA 1
ATOM 604 C C . TRP A 1 73 ? -1.680 -6.805 -1.575 1.00 98.31 73 TRP A C 1
ATOM 606 O O . TRP A 1 73 ? -2.292 -7.307 -0.635 1.00 98.31 73 TRP A O 1
ATOM 616 N N . ARG A 1 74 ? -2.319 -6.094 -2.517 1.00 98.44 74 ARG A N 1
ATOM 617 C CA . ARG A 1 74 ? -3.791 -5.952 -2.527 1.00 98.44 74 ARG A CA 1
ATOM 618 C C . ARG A 1 74 ? -4.497 -7.300 -2.656 1.00 98.44 74 ARG A C 1
ATOM 620 O O . ARG A 1 74 ? -5.493 -7.532 -1.975 1.00 98.44 74 ARG A O 1
ATOM 627 N N . TRP A 1 75 ? -3.979 -8.198 -3.494 1.00 98.38 75 TRP A N 1
ATOM 628 C CA . TRP A 1 75 ? -4.507 -9.560 -3.585 1.00 98.38 75 TRP A CA 1
ATOM 629 C C . TRP A 1 75 ? -4.306 -10.343 -2.286 1.00 98.38 75 TRP A C 1
ATOM 631 O O . TRP A 1 75 ? -5.241 -10.979 -1.810 1.00 98.38 75 TRP A O 1
ATOM 641 N N . ASN A 1 76 ? -3.127 -10.248 -1.671 1.00 98.25 76 ASN A N 1
ATOM 642 C CA . ASN A 1 76 ? -2.843 -10.902 -0.396 1.00 98.25 76 ASN A CA 1
ATOM 643 C C . ASN A 1 76 ? -3.795 -10.432 0.722 1.00 98.25 76 ASN A C 1
ATOM 645 O O . ASN A 1 76 ? -4.338 -11.266 1.443 1.00 98.25 76 ASN A O 1
ATOM 649 N N . VAL A 1 77 ? -4.079 -9.125 0.803 1.00 97.94 77 VAL A N 1
ATOM 650 C CA . VAL A 1 77 ? -5.104 -8.551 1.699 1.00 97.94 77 VAL A CA 1
ATOM 651 C C . VAL A 1 77 ? -6.465 -9.218 1.470 1.00 97.94 77 VAL A C 1
ATOM 653 O O . VAL A 1 77 ? -7.102 -9.673 2.420 1.00 97.94 77 VAL A O 1
ATOM 656 N N . HIS A 1 78 ? -6.899 -9.311 0.210 1.00 97.94 78 HIS A N 1
ATOM 657 C CA . HIS A 1 78 ? -8.171 -9.937 -0.147 1.00 97.94 78 HIS A CA 1
ATO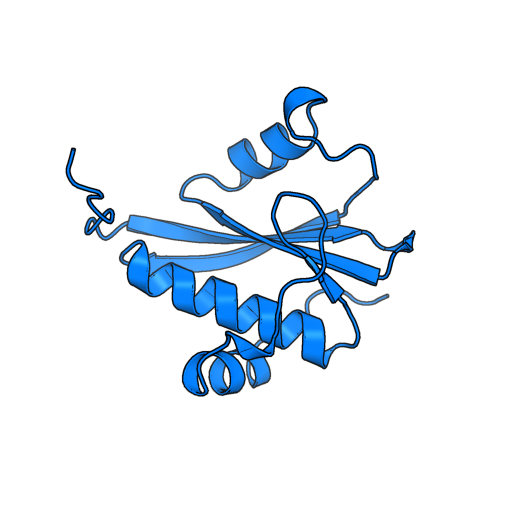M 658 C C . HIS A 1 78 ? -8.237 -11.415 0.268 1.00 97.94 78 HIS A C 1
ATOM 660 O O . HIS A 1 78 ? -9.221 -11.831 0.882 1.00 97.94 78 HIS A O 1
ATOM 666 N N . LEU A 1 79 ? -7.180 -12.192 0.004 1.00 97.44 79 LEU A N 1
ATOM 667 C CA . LEU A 1 79 ? -7.103 -13.611 0.377 1.00 97.44 79 LEU A CA 1
ATOM 668 C C . LEU A 1 79 ? -7.255 -13.848 1.886 1.00 97.44 79 LE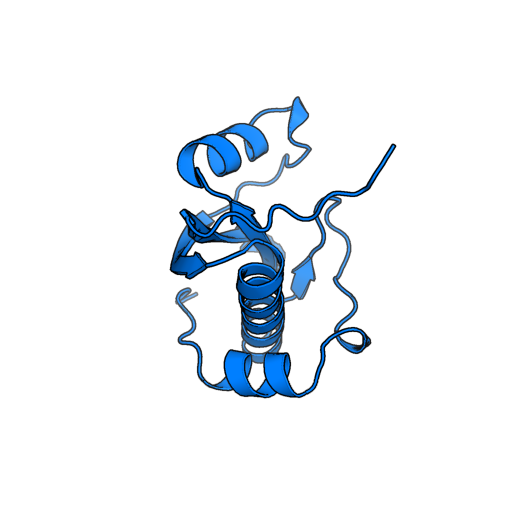U A C 1
ATOM 670 O O . LEU A 1 79 ? -7.791 -14.876 2.289 1.00 97.44 79 LEU A O 1
ATOM 674 N N . HIS A 1 80 ? -6.834 -12.894 2.718 1.00 96.94 80 HIS A N 1
ATOM 675 C CA . HIS A 1 80 ? -6.926 -12.994 4.177 1.00 96.94 80 HIS A CA 1
ATOM 676 C C . HIS A 1 80 ? -8.242 -12.427 4.742 1.00 96.94 80 HIS A C 1
ATOM 678 O O . HIS A 1 80 ? -8.383 -12.229 5.951 1.00 96.94 80 HIS A O 1
ATOM 684 N N . GLY A 1 81 ? -9.237 -12.173 3.886 1.00 96.19 81 GLY A N 1
ATOM 685 C CA . GLY A 1 81 ? -10.564 -11.714 4.299 1.00 96.19 81 GLY A CA 1
ATOM 686 C C . GLY A 1 81 ? -10.584 -10.257 4.763 1.00 96.19 81 GLY A C 1
ATOM 687 O O . GLY A 1 81 ? -11.359 -9.900 5.656 1.00 96.19 81 GLY A O 1
ATOM 688 N N . TRP A 1 82 ? -9.696 -9.431 4.208 1.00 97.38 82 TRP A N 1
ATOM 689 C CA . TRP A 1 82 ? -9.685 -7.980 4.376 1.00 97.38 82 TRP A CA 1
ATOM 690 C C . TRP A 1 82 ? -10.082 -7.299 3.072 1.00 97.38 82 TRP A C 1
ATOM 692 O O . TRP A 1 82 ? -9.918 -7.850 1.986 1.00 97.38 82 TRP A O 1
ATOM 702 N N . THR A 1 83 ? -10.602 -6.079 3.174 1.00 98.00 83 THR A N 1
ATOM 703 C CA . THR A 1 83 ? -10.941 -5.276 1.997 1.00 98.00 83 THR A CA 1
ATOM 704 C C . THR A 1 83 ? -9.772 -4.354 1.657 1.00 98.00 83 THR A C 1
ATOM 706 O O . THR A 1 83 ? -9.506 -3.420 2.422 1.00 98.00 83 THR A O 1
ATOM 709 N N . PRO A 1 84 ? -9.054 -4.571 0.540 1.00 98.19 84 PRO A N 1
ATOM 710 C CA . PRO A 1 84 ? -8.106 -3.582 0.057 1.00 98.19 84 PRO A CA 1
ATOM 711 C C . PRO A 1 84 ? -8.867 -2.327 -0.378 1.00 98.19 84 PRO A C 1
ATOM 713 O O . PRO A 1 84 ? -9.900 -2.422 -1.041 1.00 98.19 84 PRO A O 1
ATOM 716 N N . ILE A 1 85 ? -8.358 -1.157 -0.006 1.00 97.62 85 ILE A N 1
ATOM 717 C CA . ILE A 1 85 ? -8.973 0.135 -0.327 1.00 97.62 85 ILE A CA 1
ATOM 718 C C . ILE A 1 85 ? -8.025 1.037 -1.119 1.00 97.62 85 ILE A C 1
ATOM 720 O O . ILE A 1 85 ? -6.798 0.924 -1.050 1.00 97.62 85 ILE A O 1
ATOM 724 N N . THR A 1 86 ? -8.616 1.935 -1.893 1.00 95.50 86 THR A N 1
ATOM 725 C CA . THR A 1 86 ? -7.951 3.010 -2.632 1.00 95.50 86 THR A CA 1
ATOM 726 C C . THR A 1 86 ? -7.577 4.171 -1.703 1.00 95.50 86 THR A C 1
ATOM 728 O O . THR A 1 86 ? -7.961 4.207 -0.536 1.00 95.50 86 THR A O 1
ATOM 731 N N . LEU A 1 87 ? -6.847 5.167 -2.221 1.00 91.38 87 LEU A N 1
ATOM 732 C CA . LEU A 1 87 ? -6.429 6.350 -1.451 1.00 91.38 87 LEU A CA 1
ATOM 733 C C . LEU A 1 87 ? -7.604 7.170 -0.882 1.00 91.38 87 LEU A C 1
ATOM 735 O O . LEU A 1 87 ? -7.433 7.869 0.105 1.00 91.38 87 LEU A O 1
ATOM 739 N N . ASN A 1 88 ? -8.782 7.097 -1.500 1.00 90.44 88 ASN A N 1
ATOM 740 C CA . ASN A 1 88 ? -10.000 7.762 -1.030 1.00 90.44 88 ASN A CA 1
ATOM 741 C C . ASN A 1 88 ? -10.898 6.850 -0.172 1.00 90.44 88 ASN A C 1
ATOM 743 O O . ASN A 1 88 ? -12.063 7.173 0.039 1.00 90.44 88 ASN A O 1
ATOM 747 N N . GLY A 1 89 ? -10.390 5.702 0.286 1.00 92.00 89 GLY A N 1
ATOM 748 C CA . GLY A 1 89 ? -11.108 4.812 1.200 1.00 92.00 89 GLY A CA 1
ATOM 749 C C . GLY A 1 89 ? -12.176 3.926 0.559 1.00 92.00 89 GLY A C 1
ATOM 750 O O . GLY A 1 89 ? -12.904 3.243 1.277 1.00 92.00 89 GLY A O 1
ATOM 751 N N . LEU A 1 90 ? -12.278 3.904 -0.771 1.00 95.44 90 LEU A N 1
ATOM 752 C CA . LEU A 1 90 ? -13.221 3.037 -1.477 1.00 95.44 90 LEU A CA 1
ATOM 753 C C . LEU A 1 90 ? -12.641 1.627 -1.655 1.00 95.44 90 LEU A C 1
ATOM 755 O O . LEU A 1 90 ? -11.422 1.487 -1.773 1.00 95.44 90 LEU A O 1
ATOM 759 N N . PRO A 1 91 ? -13.477 0.574 -1.714 1.00 97.69 91 PRO A N 1
ATOM 760 C CA . PRO A 1 91 ? -13.012 -0.765 -2.056 1.00 97.69 91 PRO A CA 1
ATOM 761 C C . PRO A 1 91 ? -12.266 -0.773 -3.393 1.00 97.69 91 PRO A C 1
ATOM 763 O O . PRO A 1 91 ? -12.732 -0.213 -4.386 1.00 97.69 91 PRO A O 1
ATOM 766 N N . PHE A 1 92 ? -11.103 -1.415 -3.417 1.00 97.75 92 PHE A N 1
ATOM 767 C CA . PHE A 1 92 ? -10.348 -1.628 -4.641 1.00 97.75 92 PHE A CA 1
ATOM 768 C C . PHE A 1 92 ? -11.009 -2.729 -5.483 1.00 97.75 92 PHE A C 1
ATOM 770 O O . PHE A 1 92 ? -11.368 -3.786 -4.962 1.00 97.75 92 PHE A O 1
ATOM 777 N N . ASP A 1 93 ? -11.136 -2.504 -6.791 1.00 97.06 93 ASP A N 1
ATOM 778 C CA . ASP A 1 93 ? -11.676 -3.504 -7.712 1.00 97.06 93 ASP A CA 1
ATOM 779 C C . ASP A 1 93 ? -10.644 -4.607 -7.998 1.00 97.06 93 ASP A C 1
ATOM 781 O O . ASP A 1 93 ? -9.693 -4.443 -8.766 1.00 97.06 93 ASP A O 1
ATOM 785 N N . MET A 1 94 ? -10.858 -5.771 -7.385 1.00 96.69 94 MET A N 1
ATOM 786 C CA . MET A 1 94 ? -10.000 -6.949 -7.537 1.00 96.69 94 MET A CA 1
ATOM 787 C C . MET A 1 94 ? -10.016 -7.540 -8.956 1.00 96.69 94 MET A C 1
ATOM 789 O O . MET A 1 94 ? -9.110 -8.304 -9.308 1.00 96.69 94 MET A O 1
ATOM 793 N N . GLY A 1 95 ? -11.014 -7.195 -9.777 1.00 94.62 95 GLY A N 1
ATOM 794 C CA . GLY A 1 95 ? -11.094 -7.574 -11.187 1.00 94.62 95 GLY A CA 1
ATOM 795 C C . GLY A 1 95 ? -9.977 -6.964 -12.035 1.00 94.62 95 GLY A C 1
ATOM 796 O O . GLY A 1 95 ? -9.581 -7.557 -13.036 1.00 94.62 95 GLY A O 1
ATOM 797 N N . LEU A 1 96 ? -9.399 -5.843 -11.590 1.00 92.44 96 LEU A N 1
ATOM 798 C CA . LEU A 1 96 ? -8.303 -5.152 -12.277 1.00 92.44 96 LEU A CA 1
ATOM 799 C C . LEU A 1 96 ? -6.946 -5.856 -12.127 1.00 92.44 96 LEU A C 1
ATOM 801 O O . LEU A 1 96 ? -5.984 -5.500 -12.810 1.00 92.44 96 LEU A O 1
ATOM 805 N N . LEU A 1 97 ? -6.831 -6.838 -11.227 1.00 95.00 97 LEU A N 1
ATOM 806 C CA . LEU A 1 97 ? -5.553 -7.488 -10.955 1.00 95.00 97 LEU A CA 1
ATOM 807 C C . LEU A 1 97 ? -5.195 -8.538 -12.008 1.00 95.00 97 LEU A C 1
ATOM 809 O O . LEU A 1 97 ? -5.929 -9.504 -12.237 1.00 95.00 97 LEU A O 1
ATOM 813 N N . ARG A 1 98 ? -3.991 -8.391 -12.569 1.00 94.81 98 ARG A N 1
ATOM 814 C CA . ARG A 1 98 ? -3.378 -9.361 -13.485 1.00 94.81 98 ARG A CA 1
ATOM 815 C C . ARG A 1 98 ? -3.160 -10.720 -12.796 1.00 94.81 98 ARG A C 1
ATOM 817 O O . ARG A 1 98 ? -2.855 -10.740 -11.602 1.00 94.81 98 ARG A O 1
ATOM 824 N N . PRO A 1 99 ? -3.223 -11.852 -13.527 1.00 96.12 99 PRO A N 1
ATOM 825 C CA . PRO A 1 99 ? -2.955 -13.178 -12.962 1.00 96.12 99 PRO A CA 1
ATOM 826 C C . PRO A 1 99 ? -1.610 -13.282 -12.230 1.00 96.12 99 PRO A C 1
ATOM 828 O O . PRO A 1 99 ? -1.558 -13.837 -11.138 1.00 96.12 99 PRO A O 1
ATOM 831 N N . SER A 1 100 ? -0.554 -12.664 -12.768 1.00 94.38 100 SER A N 1
ATOM 832 C CA . SER A 1 100 ? 0.781 -12.642 -12.151 1.00 94.38 100 SER A CA 1
ATOM 833 C C . SER A 1 100 ? 0.803 -11.966 -10.775 1.00 94.38 100 SER A C 1
ATOM 835 O O . SER A 1 100 ? 1.493 -12.426 -9.867 1.00 94.38 100 SER A O 1
ATOM 837 N N . ALA A 1 101 ? 0.022 -10.898 -10.586 1.00 95.31 101 ALA A N 1
ATOM 838 C CA . ALA A 1 101 ? -0.116 -10.246 -9.287 1.00 95.31 101 ALA A CA 1
ATOM 839 C C . ALA A 1 101 ? -0.863 -11.148 -8.294 1.00 95.31 101 ALA A C 1
ATOM 841 O O . ALA A 1 101 ? -0.498 -11.202 -7.122 1.00 95.31 101 ALA A O 1
ATOM 842 N N . LYS A 1 102 ? -1.873 -11.895 -8.762 1.00 97.06 102 LYS A N 1
ATOM 843 C CA . LYS A 1 102 ? -2.625 -12.838 -7.920 1.00 97.06 102 LYS A CA 1
ATOM 844 C C . LYS A 1 102 ? -1.758 -14.005 -7.455 1.00 97.06 102 LYS A C 1
ATOM 846 O O . LYS A 1 102 ? -1.750 -14.328 -6.271 1.00 97.06 102 LYS A O 1
ATOM 851 N N . GLU A 1 103 ? -0.998 -14.599 -8.369 1.00 96.81 103 GLU A N 1
ATOM 852 C CA . GLU A 1 103 ? -0.048 -15.669 -8.059 1.00 96.81 103 GLU A CA 1
ATOM 853 C C . GLU A 1 103 ? 0.985 -15.201 -7.029 1.00 96.81 103 GLU A C 1
ATOM 855 O O . GLU A 1 103 ? 1.109 -15.796 -5.959 1.00 96.81 103 GLU A O 1
ATOM 860 N N . ARG A 1 104 ? 1.644 -14.065 -7.296 1.00 96.56 104 ARG A N 1
ATOM 861 C CA . ARG A 1 104 ? 2.607 -13.469 -6.364 1.00 96.56 104 ARG A CA 1
ATOM 862 C C . ARG A 1 104 ? 1.968 -13.181 -5.008 1.00 96.56 104 ARG A C 1
ATOM 864 O O . ARG A 1 104 ? 2.547 -13.516 -3.983 1.00 96.56 104 ARG A O 1
ATOM 871 N N . GLY A 1 105 ? 0.772 -12.595 -4.996 1.00 96.50 105 GLY A N 1
ATOM 872 C CA . GLY A 1 105 ? 0.041 -12.271 -3.774 1.00 96.50 105 GLY A CA 1
ATOM 873 C C . GLY A 1 105 ? -0.319 -13.495 -2.933 1.00 96.50 105 GLY A C 1
ATOM 874 O O . GLY A 1 105 ? -0.312 -13.408 -1.709 1.00 96.50 105 GLY A O 1
ATOM 875 N N . GLY A 1 106 ? -0.580 -14.643 -3.562 1.00 96.44 106 GLY A N 1
ATOM 876 C CA . GLY A 1 106 ? -0.826 -15.909 -2.866 1.00 96.44 106 GLY A CA 1
ATOM 877 C C . GLY A 1 106 ? 0.399 -16.476 -2.145 1.00 96.44 106 GLY A C 1
ATOM 878 O O . GLY A 1 106 ? 0.240 -17.236 -1.196 1.00 96.44 106 GLY A O 1
ATOM 879 N N . ALA A 1 107 ? 1.607 -16.083 -2.556 1.00 95.75 107 ALA A N 1
ATOM 880 C CA . ALA A 1 107 ? 2.860 -16.516 -1.940 1.00 95.75 107 ALA A CA 1
ATOM 881 C C . ALA A 1 107 ? 3.379 -15.561 -0.846 1.00 95.75 107 ALA A C 1
ATOM 883 O O . ALA A 1 107 ? 4.346 -15.885 -0.158 1.00 95.75 107 ALA A O 1
ATOM 884 N N . LEU A 1 108 ? 2.777 -14.375 -0.690 1.00 96.25 108 LEU A N 1
ATOM 885 C CA . LEU A 1 108 ? 3.207 -13.392 0.306 1.00 96.25 108 LEU A CA 1
ATOM 886 C C . LEU A 1 108 ? 2.711 -13.764 1.715 1.00 96.25 108 LEU A C 1
ATOM 888 O O . LEU A 1 108 ? 1.563 -14.191 1.870 1.00 96.25 108 LEU A O 1
ATOM 892 N N . PRO A 1 109 ? 3.529 -13.559 2.762 1.00 95.25 109 PRO A N 1
ATOM 893 C CA . PRO A 1 109 ? 3.092 -13.767 4.135 1.00 95.25 109 PRO A CA 1
ATOM 894 C C . PRO A 1 109 ? 2.105 -12.676 4.559 1.00 95.25 109 PRO A C 1
ATOM 896 O O . PRO A 1 109 ? 2.294 -11.500 4.244 1.00 95.25 109 PRO A O 1
ATOM 899 N N . TRP A 1 110 ? 1.091 -13.047 5.339 1.00 95.00 110 TRP A N 1
ATOM 900 C CA . TRP A 1 110 ? 0.184 -12.078 5.947 1.00 95.00 110 TRP A CA 1
ATOM 901 C C . TRP A 1 110 ? 0.719 -11.601 7.300 1.00 95.00 110 TRP A C 1
ATOM 903 O O . TRP A 1 110 ? 0.926 -12.425 8.193 1.00 95.00 110 TRP A O 1
ATOM 913 N N . PRO A 1 111 ? 0.959 -10.291 7.484 1.00 92.81 111 PRO A N 1
ATOM 914 C CA . PRO A 1 111 ? 1.674 -9.809 8.660 1.00 92.81 111 PRO A CA 1
ATOM 915 C C . PRO A 1 111 ? 0.776 -9.497 9.862 1.00 92.81 111 PRO A C 1
ATOM 917 O O . PRO A 1 111 ? 1.293 -9.267 10.954 1.00 92.81 111 PRO A O 1
ATOM 920 N N . PHE A 1 112 ? -0.546 -9.435 9.687 1.00 87.50 112 PHE A N 1
ATOM 921 C CA . PHE A 1 112 ? -1.449 -9.076 10.775 1.00 87.50 112 PHE A CA 1
ATOM 922 C C . PHE A 1 112 ? -2.061 -10.324 11.417 1.00 87.50 112 PHE A C 1
ATOM 924 O O . PHE A 1 112 ? -2.780 -11.080 10.768 1.00 87.50 112 PHE A O 1
ATOM 931 N N . ILE A 1 113 ? -1.811 -10.505 12.712 1.00 75.81 113 ILE A N 1
ATOM 932 C CA . ILE A 1 113 ? -2.464 -11.513 13.555 1.00 75.81 113 ILE A CA 1
ATOM 933 C C . ILE A 1 113 ? -3.513 -10.764 14.373 1.00 75.81 113 ILE A C 1
ATOM 935 O O . ILE A 1 113 ? -3.163 -9.838 15.106 1.00 75.81 113 ILE A O 1
ATOM 939 N N . ILE A 1 114 ? -4.787 -11.087 14.172 1.00 61.06 114 ILE A N 1
ATOM 940 C CA . ILE A 1 114 ? -5.921 -10.287 14.650 1.00 61.06 114 ILE A CA 1
ATOM 941 C C . ILE A 1 114 ? -7.066 -11.213 15.007 1.00 61.06 114 ILE A C 1
ATOM 943 O O . ILE A 1 114 ? -7.324 -12.129 14.192 1.00 61.06 114 ILE A O 1
#

InterPro domains:
  IPR000305 GIY-YIG endonuclease [PF01541] (13-72)
  IPR000305 GIY-YIG endonuclease [PS50164] (10-84)
  IPR035901 GIY-YIG endonuclease superfamily [G3DSA:3.40.1440.10] (7-81)
  IPR035901 GIY-YIG endonuclease superfamily [SSF82771] (13-76)

pLDDT: mean 91.56, std 11.44, range [38.72, 98.44]

Radius of gyration: 13.88 Å; chains: 1; bounding box: 29×34×35 Å

Sequence (114 aa):
MGYGWDNEVRDRYIYLLAFAAKRQVYVGQSVDPIRRIKSHRRPSGGWDDPFLPLVVHREQCTEAEIMDFEYAWRWNVHLHGWTPITLNGLPFDMGLLRPSAKERGGALPWPFII

Foldseek 3Di:
DDPDFQQAFAKKWWKWWAQPVQLEIEIDMDNCVPVVVVCCPDVNQQDPGHTDMDTQDIDRGTPVVVVLVSLLCCLLSVVVVGFYADSNRHGDDNVPRDPSSNVSNVPGDDDDDD